Protein AF-A0AA44CN69-F1 (afdb_monomer)

Sequence (166 aa):
MLAPGGYFHVEHSGIDYSALPPVWQQVHNQRLLSQFQLPMPDANTLMLPDFMAHHWADLPKVAWALGILLHPSPLPWWVKTSQYTGLYHRLSDDFRQPQAEPSSPQTLLATGAVQILASLAPFGEVYTTRASYMFSSASRQLMNIPVKNALPWNVIEGAYDYVRET

Solvent-accessible surface area (backbone atoms only — not comparable to full-atom values): 9679 Å² total; per-residue (Å²): 135,85,51,50,48,80,45,33,19,60,83,74,50,69,54,73,48,84,80,44,56,72,70,55,39,52,54,48,16,53,48,51,39,62,74,66,63,55,66,73,83,55,98,83,49,50,81,69,58,64,76,54,62,79,43,53,70,45,48,63,58,33,11,36,50,42,12,54,51,29,49,47,87,76,74,56,71,76,48,66,76,38,87,64,42,72,58,42,78,75,57,67,77,88,55,39,42,93,74,70,85,83,78,47,73,57,54,32,33,17,53,11,39,37,54,50,38,62,70,33,46,88,40,31,65,51,52,32,59,59,55,53,44,39,43,49,74,71,33,50,64,56,38,75,58,80,76,91,60,82,77,56,66,71,60,56,51,50,34,50,54,49,60,71,77,106

Organism: Yersinia mollaretii (NCBI:txid33060)

Mean predicted aligned error: 4.92 Å

Radius of gyration: 16.3 Å; Cα contacts (8 Å, |Δi|>4): 177; chains: 1; bounding box: 37×39×45 Å

Secondary structure (DSSP, 8-state):
---GGGTS-HHHH-S-GGGS-HHHHHHHHHHHHHHTTPPPP-TTSPPPPHHHHHTGGGHHHHHHHHHHHTPPSSPPHHHHTSTTHHHHTTS-GGGPPP-PSSPPHHHHHHHHHHHHHHHHGGG-HHHHHHHHTTS-HHHHHHTTS--SSPPPHHHHHHHHHHHHH-

Nearest PDB structures (foldseek):
  8ipq-assembly2_D  TM=1.960E-01  e=9.095E+00  Mycolicibacterium smegmatis

pLDDT: mean 88.55, std 7.9, range [63.53, 96.75]

Structure (mmCIF, N/CA/C/O backbone):
data_AF-A0AA44CN69-F1
#
_entry.id   AF-A0AA44CN69-F1
#
loop_
_atom_site.group_PDB
_atom_site.id
_atom_site.type_symbol
_atom_site.label_atom_id
_atom_site.label_alt_id
_atom_site.label_comp_id
_atom_site.label_asym_id
_atom_site.label_entity_id
_atom_site.label_seq_id
_atom_site.pdbx_PDB_ins_code
_atom_site.Cartn_x
_atom_site.Cartn_y
_atom_site.Cartn_z
_atom_site.occupancy
_atom_site.B_iso_or_equiv
_atom_site.auth_seq_id
_atom_site.auth_comp_id
_atom_site.auth_asym_id
_atom_site.auth_atom_id
_atom_site.pdbx_PDB_model_num
ATOM 1 N N . MET A 1 1 ? 0.640 -3.709 -11.621 1.00 66.19 1 MET A N 1
ATOM 2 C CA . MET A 1 1 ? 1.439 -4.122 -10.437 1.00 66.19 1 MET A CA 1
ATOM 3 C C . MET A 1 1 ? 2.911 -4.450 -10.723 1.00 66.19 1 MET A C 1
ATOM 5 O O . MET A 1 1 ? 3.674 -4.592 -9.778 1.00 66.19 1 MET A O 1
ATOM 9 N N . LEU A 1 2 ? 3.359 -4.530 -11.986 1.00 77.25 2 LEU A N 1
ATOM 10 C CA . LEU A 1 2 ? 4.773 -4.776 -12.337 1.00 77.25 2 LEU A CA 1
ATOM 11 C C . LEU A 1 2 ? 5.621 -3.498 -12.495 1.00 77.25 2 LEU A C 1
ATOM 13 O O . LEU A 1 2 ? 6.779 -3.573 -12.888 1.00 77.25 2 LEU A O 1
ATOM 17 N N . ALA A 1 3 ? 5.053 -2.334 -12.177 1.00 90.00 3 ALA A N 1
ATOM 18 C CA . ALA A 1 3 ? 5.700 -1.031 -12.293 1.00 90.00 3 ALA A CA 1
ATOM 19 C C . ALA A 1 3 ? 5.887 -0.389 -10.902 1.00 90.00 3 ALA A C 1
ATOM 21 O O . ALA A 1 3 ? 5.167 0.559 -10.584 1.00 90.00 3 ALA A O 1
ATOM 22 N N . PRO A 1 4 ? 6.776 -0.931 -10.041 1.00 93.25 4 PRO A N 1
ATOM 23 C CA . PRO A 1 4 ? 6.961 -0.458 -8.665 1.00 93.25 4 PRO A CA 1
ATOM 24 C C . PRO A 1 4 ? 7.267 1.034 -8.559 1.00 93.25 4 PRO A C 1
ATOM 26 O O . PRO A 1 4 ? 6.825 1.668 -7.610 1.00 93.25 4 PRO A O 1
ATOM 29 N N . GLY A 1 5 ? 7.924 1.635 -9.551 1.00 93.19 5 GLY A N 1
ATOM 30 C CA . GLY A 1 5 ? 8.206 3.068 -9.550 1.00 93.19 5 GLY A CA 1
ATOM 31 C C . GLY A 1 5 ? 6.952 3.943 -9.517 1.00 93.19 5 GLY A C 1
ATOM 32 O O . GLY A 1 5 ? 6.996 5.030 -8.955 1.00 93.19 5 GLY A O 1
ATOM 33 N N . GLY A 1 6 ? 5.827 3.454 -10.050 1.00 92.50 6 GLY A N 1
ATOM 34 C CA . GLY A 1 6 ? 4.563 4.192 -10.077 1.00 92.50 6 GLY A CA 1
ATOM 35 C C . GLY A 1 6 ? 3.766 4.153 -8.775 1.00 92.50 6 GLY A C 1
ATOM 36 O O . GLY A 1 6 ? 2.744 4.823 -8.690 1.00 92.50 6 GLY A O 1
ATOM 37 N N . TYR A 1 7 ? 4.177 3.352 -7.789 1.00 94.38 7 TYR A N 1
ATOM 38 C CA . TYR A 1 7 ? 3.395 3.176 -6.562 1.00 94.38 7 TYR A CA 1
ATOM 39 C C . TYR A 1 7 ? 4.224 2.991 -5.283 1.00 94.38 7 TYR A C 1
ATOM 41 O O . TYR A 1 7 ? 3.670 3.017 -4.186 1.00 94.38 7 TYR A O 1
ATOM 49 N N . PHE A 1 8 ? 5.539 2.801 -5.384 1.00 96.06 8 PHE A N 1
A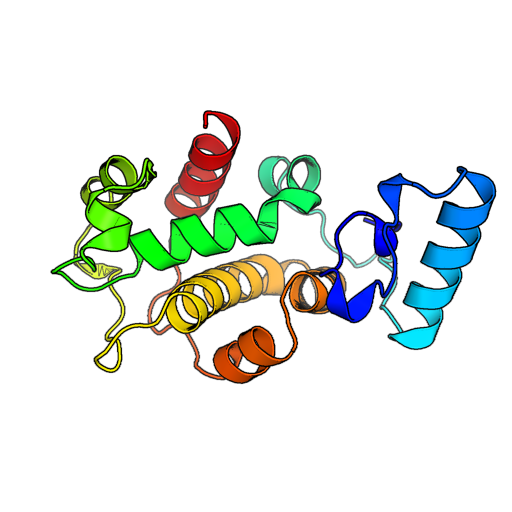TOM 50 C CA . PHE A 1 8 ? 6.428 2.790 -4.226 1.00 96.06 8 PHE A CA 1
ATOM 51 C C . PHE A 1 8 ? 6.484 4.165 -3.571 1.00 96.06 8 PHE A C 1
ATOM 53 O O . PHE A 1 8 ? 6.405 5.197 -4.238 1.00 96.06 8 PHE A O 1
ATOM 60 N N . HIS A 1 9 ? 6.690 4.174 -2.255 1.00 95.56 9 HIS A N 1
ATOM 61 C CA . HIS A 1 9 ? 6.973 5.407 -1.537 1.00 95.56 9 HIS A CA 1
ATOM 62 C C . HIS A 1 9 ? 8.200 6.100 -2.149 1.00 95.56 9 HIS A C 1
ATOM 64 O O . HIS A 1 9 ? 9.156 5.433 -2.557 1.00 95.56 9 HIS A O 1
ATOM 70 N N . VAL A 1 10 ? 8.203 7.436 -2.168 1.00 92.56 10 VAL A N 1
ATOM 71 C CA . VAL A 1 10 ? 9.279 8.235 -2.786 1.00 92.56 10 VAL A CA 1
ATOM 72 C C . VAL A 1 10 ? 10.664 7.901 -2.223 1.00 92.56 10 VAL A C 1
ATOM 74 O O . VAL A 1 10 ? 11.638 7.893 -2.964 1.00 92.56 10 VAL A O 1
ATOM 77 N N . GLU A 1 11 ? 10.740 7.531 -0.944 1.00 94.31 11 GLU A N 1
ATOM 78 C CA . GLU A 1 11 ? 11.969 7.062 -0.286 1.00 94.31 11 GLU A CA 1
ATOM 79 C C . GLU A 1 11 ? 12.572 5.819 -0.964 1.00 94.31 11 GLU A C 1
ATOM 81 O O . GLU A 1 11 ? 13.787 5.728 -1.110 1.00 94.31 11 GLU A O 1
ATOM 86 N N . HIS A 1 12 ? 11.733 4.881 -1.416 1.00 94.19 12 HIS A N 1
ATOM 87 C CA . HIS A 1 12 ? 12.178 3.634 -2.053 1.00 94.19 12 HIS A CA 1
ATOM 88 C C . HIS A 1 12 ? 12.338 3.787 -3.563 1.00 94.19 12 HIS A C 1
ATOM 90 O O . HIS A 1 12 ? 13.207 3.155 -4.161 1.00 94.19 12 HIS A O 1
ATOM 96 N N . SER A 1 13 ? 11.510 4.628 -4.191 1.00 90.69 13 SER A N 1
ATOM 97 C CA . SER A 1 13 ? 11.667 4.961 -5.609 1.00 90.69 13 SER A CA 1
ATOM 98 C C . SER A 1 13 ? 12.948 5.776 -5.836 1.00 90.69 13 SER A C 1
ATOM 100 O O . SER A 1 13 ? 13.696 5.520 -6.780 1.00 90.69 13 SER A O 1
ATOM 102 N N . GLY A 1 14 ? 13.248 6.722 -4.941 1.00 88.50 14 GLY A N 1
ATOM 103 C CA . GLY A 1 14 ? 14.447 7.562 -4.966 1.00 88.50 14 GLY A CA 1
ATOM 104 C C . GLY A 1 14 ? 14.457 8.633 -6.060 1.00 88.50 14 GLY A C 1
ATOM 105 O O . GLY A 1 14 ? 15.463 9.317 -6.220 1.00 88.50 14 GLY A O 1
ATOM 106 N N . ILE A 1 15 ? 13.370 8.764 -6.827 1.00 89.56 15 ILE A N 1
ATOM 107 C CA . ILE A 1 15 ? 13.208 9.725 -7.923 1.00 89.56 15 ILE A CA 1
ATOM 108 C C . ILE A 1 15 ? 11.734 10.112 -8.086 1.00 89.56 15 ILE A C 1
ATOM 110 O O . ILE A 1 15 ? 10.839 9.371 -7.668 1.00 89.56 15 ILE A O 1
ATOM 114 N N . ASP A 1 16 ? 11.485 11.219 -8.785 1.00 89.31 16 ASP A N 1
ATOM 115 C CA . ASP A 1 16 ? 10.168 11.505 -9.351 1.00 89.31 16 ASP A CA 1
ATOM 116 C C . ASP A 1 16 ? 9.941 10.629 -10.591 1.00 89.31 16 ASP A C 1
ATOM 118 O O . ASP A 1 16 ? 10.343 10.954 -11.709 1.00 89.31 16 ASP A O 1
ATOM 122 N N . TYR A 1 17 ? 9.324 9.469 -10.372 1.00 92.19 17 TYR A N 1
ATOM 123 C CA . TYR A 1 17 ? 9.047 8.491 -11.421 1.00 92.19 17 TYR A CA 1
ATOM 124 C C . TYR A 1 17 ? 8.164 9.061 -12.540 1.00 92.19 17 TYR A C 1
ATOM 126 O O . TYR A 1 17 ? 8.329 8.690 -13.703 1.00 92.19 17 TYR A O 1
ATOM 134 N N . SER A 1 18 ? 7.246 9.972 -12.203 1.00 90.00 18 SER A N 1
ATOM 135 C CA . SER A 1 18 ? 6.286 10.534 -13.155 1.00 90.00 18 SER A CA 1
ATOM 136 C C . SER A 1 18 ? 6.946 11.469 -14.173 1.00 90.00 18 SER A C 1
ATOM 138 O O . SER A 1 18 ? 6.506 11.539 -15.319 1.00 90.00 18 SER A O 1
ATOM 140 N N . ALA A 1 19 ? 8.054 12.105 -13.785 1.00 93.56 19 ALA A N 1
ATOM 141 C CA . ALA A 1 19 ? 8.856 12.966 -14.646 1.00 93.56 19 ALA A CA 1
ATOM 142 C C . ALA A 1 19 ? 9.746 12.190 -15.638 1.00 93.56 19 ALA A C 1
ATOM 144 O O . ALA A 1 19 ? 10.294 12.778 -16.573 1.00 93.56 19 ALA A O 1
ATOM 145 N N . LEU A 1 20 ? 9.921 10.876 -15.453 1.00 93.06 20 LEU A N 1
ATOM 146 C CA . LEU A 1 20 ? 10.743 10.070 -16.349 1.00 93.06 20 LEU A CA 1
ATOM 147 C C . LEU A 1 20 ? 10.039 9.793 -17.687 1.00 93.06 20 LEU A C 1
ATOM 149 O O . LEU A 1 20 ? 8.866 9.417 -17.695 1.00 93.06 20 LEU A O 1
ATOM 153 N N . PRO A 1 21 ? 10.768 9.823 -18.819 1.00 96.00 21 PRO A N 1
ATOM 154 C CA . PRO A 1 21 ? 10.265 9.280 -20.076 1.00 96.00 21 PRO A CA 1
ATOM 155 C C . PRO A 1 21 ? 9.955 7.771 -19.971 1.00 96.00 21 PRO A C 1
ATOM 157 O O . PRO A 1 21 ? 10.620 7.068 -19.203 1.00 96.00 21 PRO A O 1
ATOM 160 N N . PRO A 1 22 ? 9.036 7.221 -20.791 1.00 95.00 22 PRO A N 1
ATOM 161 C CA . PRO A 1 22 ? 8.573 5.831 -20.664 1.00 95.00 22 PRO A CA 1
ATOM 162 C C . PRO A 1 22 ? 9.680 4.765 -20.669 1.00 95.00 22 PRO A C 1
ATOM 164 O O . PRO A 1 22 ? 9.629 3.809 -19.897 1.00 95.00 22 PRO A O 1
ATOM 167 N N . VAL A 1 23 ? 10.716 4.935 -21.496 1.00 95.56 23 VAL A N 1
ATOM 168 C CA . VAL A 1 23 ? 11.858 4.001 -21.543 1.00 95.56 23 VAL A CA 1
ATOM 169 C C . VAL A 1 23 ? 12.608 3.988 -20.207 1.00 95.56 23 VAL A C 1
ATOM 171 O O . VAL A 1 23 ? 12.934 2.927 -19.679 1.00 95.56 23 VAL A O 1
ATOM 174 N N . TRP A 1 24 ? 12.823 5.159 -19.607 1.00 96.19 24 TRP A N 1
ATOM 175 C CA . TRP A 1 24 ? 13.487 5.277 -18.308 1.00 96.19 24 TRP A CA 1
ATOM 176 C C . TRP A 1 24 ? 12.618 4.760 -17.165 1.00 96.19 24 TRP A C 1
ATOM 178 O O . TRP A 1 24 ? 13.147 4.160 -16.233 1.00 96.19 24 TRP A O 1
ATOM 188 N N . GLN A 1 25 ? 11.295 4.907 -17.254 1.00 96.06 25 GLN A N 1
ATOM 189 C CA . GLN A 1 25 ? 10.367 4.288 -16.306 1.00 96.06 25 GLN A CA 1
ATOM 190 C C . GLN A 1 25 ? 10.495 2.759 -16.305 1.00 96.06 25 GLN A C 1
ATOM 192 O O . GLN A 1 25 ? 10.540 2.144 -15.241 1.00 96.06 25 GLN A O 1
ATOM 197 N N . GLN A 1 26 ? 10.605 2.129 -17.480 1.00 95.25 26 GLN A N 1
ATOM 198 C CA . GLN A 1 26 ? 10.804 0.679 -17.589 1.00 95.25 26 GLN A CA 1
ATOM 199 C C . GLN A 1 26 ? 12.133 0.234 -16.970 1.00 95.25 26 GLN A C 1
ATOM 201 O O . GLN A 1 26 ? 12.142 -0.692 -16.157 1.00 95.25 26 GLN A O 1
ATOM 206 N N . VAL A 1 27 ? 13.231 0.925 -17.293 1.00 95.75 27 VAL A N 1
ATOM 207 C CA . VAL A 1 27 ? 14.557 0.653 -16.709 1.00 95.75 27 VAL A CA 1
ATOM 208 C C . VAL A 1 27 ? 14.522 0.812 -15.188 1.00 95.75 27 VAL A C 1
ATOM 210 O O . VAL A 1 27 ? 15.027 -0.037 -14.454 1.00 95.75 27 VAL A O 1
ATOM 213 N N . HIS A 1 28 ? 13.870 1.864 -14.693 1.00 96.06 28 HIS A N 1
ATOM 214 C CA . HIS A 1 28 ? 13.710 2.104 -13.262 1.00 96.06 28 HIS A CA 1
ATOM 215 C C . HIS A 1 28 ? 12.901 1.007 -12.569 1.00 96.06 28 HIS A C 1
ATOM 217 O O . HIS A 1 28 ? 13.298 0.509 -11.519 1.00 96.06 28 HIS A O 1
ATOM 223 N N . ASN A 1 29 ? 11.796 0.571 -13.175 1.00 95.62 29 ASN A N 1
ATOM 224 C CA . ASN A 1 29 ? 10.995 -0.531 -12.652 1.00 95.62 29 ASN A CA 1
ATOM 225 C C . ASN A 1 29 ? 11.800 -1.831 -12.566 1.00 95.62 29 ASN A C 1
ATOM 227 O O . ASN A 1 29 ? 11.740 -2.506 -11.542 1.00 95.62 29 ASN A O 1
ATOM 231 N N . GLN A 1 30 ? 12.588 -2.159 -13.594 1.00 95.06 30 GLN A N 1
ATOM 232 C CA . GLN A 1 30 ? 13.482 -3.321 -13.573 1.00 95.06 30 GLN A CA 1
ATOM 233 C C . GLN A 1 30 ? 14.530 -3.208 -12.463 1.00 95.06 30 GLN A C 1
ATOM 235 O O . GLN A 1 30 ? 14.749 -4.169 -11.726 1.00 95.06 30 GLN A O 1
ATOM 240 N N . ARG A 1 31 ? 15.125 -2.022 -12.286 1.00 95.56 31 ARG A N 1
ATOM 241 C CA . ARG A 1 31 ? 16.060 -1.757 -11.187 1.00 95.56 31 ARG A CA 1
ATOM 242 C C . ARG A 1 31 ? 15.411 -2.022 -9.831 1.00 95.56 31 ARG A C 1
ATOM 244 O O . ARG A 1 31 ? 16.003 -2.725 -9.022 1.00 95.56 31 ARG A O 1
ATOM 251 N N . LEU A 1 32 ? 14.211 -1.492 -9.586 1.00 96.06 32 LEU A N 1
ATOM 252 C CA . LEU A 1 32 ? 13.486 -1.675 -8.324 1.00 96.06 32 LEU A CA 1
ATOM 253 C C . LEU A 1 32 ? 13.109 -3.143 -8.076 1.00 96.06 32 LEU A C 1
ATOM 255 O O . LEU A 1 32 ? 13.269 -3.623 -6.957 1.00 96.06 32 LEU A O 1
ATOM 259 N N . LEU A 1 33 ? 12.650 -3.863 -9.108 1.00 95.31 33 LEU A N 1
ATOM 260 C CA . LEU A 1 33 ? 12.358 -5.300 -9.018 1.00 95.31 33 LEU A CA 1
ATOM 261 C C . LEU A 1 33 ? 13.591 -6.087 -8.551 1.00 95.31 33 LEU A C 1
ATOM 263 O O . LEU A 1 33 ? 13.480 -6.884 -7.622 1.00 95.31 33 LEU A O 1
ATOM 267 N N . SER A 1 34 ? 14.759 -5.819 -9.140 1.00 94.88 34 SER A N 1
ATOM 268 C CA . SER A 1 34 ? 16.019 -6.479 -8.776 1.00 94.88 34 SER A CA 1
ATOM 269 C C . SER A 1 34 ? 16.544 -6.038 -7.408 1.00 94.88 34 SER A C 1
ATOM 271 O O . SER A 1 34 ? 16.925 -6.874 -6.594 1.00 94.88 34 SER A O 1
ATOM 273 N N . GLN A 1 35 ? 16.545 -4.730 -7.132 1.00 95.31 35 GLN A N 1
ATOM 274 C CA . GLN A 1 35 ? 17.071 -4.142 -5.896 1.00 95.31 35 GLN A CA 1
ATOM 275 C C . GLN A 1 35 ? 16.335 -4.656 -4.657 1.00 95.31 35 GLN A C 1
ATOM 277 O O . GLN A 1 35 ? 16.967 -4.966 -3.651 1.00 95.31 35 GLN A O 1
ATOM 282 N N . PHE A 1 36 ? 15.006 -4.741 -4.733 1.00 94.38 36 PHE A N 1
ATOM 283 C CA . PHE A 1 36 ? 14.162 -5.193 -3.629 1.00 94.38 36 PHE A CA 1
ATOM 284 C C . PHE A 1 36 ? 13.777 -6.673 -3.733 1.00 94.38 36 PHE A C 1
ATOM 286 O O . PHE A 1 36 ? 12.959 -7.129 -2.941 1.00 94.38 36 PHE A O 1
ATOM 293 N N . GLN A 1 37 ? 14.349 -7.408 -4.698 1.00 94.62 37 GLN A N 1
ATOM 294 C CA . GLN A 1 37 ? 14.091 -8.834 -4.944 1.00 94.62 37 GLN A CA 1
ATOM 295 C C . GLN A 1 37 ? 12.590 -9.158 -4.944 1.00 94.62 37 GLN A C 1
ATOM 297 O O . GLN A 1 37 ? 12.129 -10.097 -4.297 1.00 94.62 37 GLN A O 1
ATOM 302 N N . LEU A 1 38 ? 11.804 -8.324 -5.631 1.00 93.62 38 LEU A N 1
ATOM 303 C CA . LEU A 1 38 ? 10.351 -8.380 -5.525 1.00 93.62 38 LEU A CA 1
ATOM 304 C C . LEU A 1 38 ? 9.828 -9.668 -6.167 1.00 93.62 38 LEU A C 1
ATOM 306 O O . LEU A 1 38 ? 10.074 -9.887 -7.359 1.00 93.62 38 LEU A O 1
ATOM 310 N N . PRO A 1 39 ? 9.043 -10.478 -5.438 1.00 92.12 39 PRO A N 1
ATOM 311 C CA . PRO A 1 39 ? 8.482 -11.698 -5.991 1.00 92.12 39 PRO A CA 1
ATOM 312 C C . PRO A 1 39 ? 7.557 -11.363 -7.164 1.00 92.12 39 PRO A C 1
ATOM 314 O O . PRO A 1 39 ? 6.842 -10.349 -7.162 1.00 92.12 39 PRO A O 1
ATOM 317 N N . MET A 1 40 ? 7.603 -12.194 -8.200 1.00 90.88 40 MET A N 1
ATOM 318 C CA . MET A 1 40 ? 6.752 -12.060 -9.377 1.00 90.88 40 MET A CA 1
ATOM 319 C C . MET A 1 40 ? 5.515 -12.939 -9.198 1.00 90.88 40 MET A C 1
ATOM 321 O O . MET A 1 40 ? 5.651 -14.051 -8.691 1.00 90.88 40 MET A O 1
ATOM 325 N N . PRO A 1 41 ? 4.323 -12.458 -9.589 1.00 89.62 41 PRO A N 1
ATOM 326 C CA . PRO A 1 41 ? 3.144 -13.306 -9.604 1.00 89.62 41 PRO A CA 1
ATOM 327 C C . PRO A 1 41 ? 3.356 -14.464 -10.585 1.00 89.62 41 PRO A C 1
ATOM 329 O O . PRO A 1 41 ? 3.908 -14.278 -11.672 1.00 89.62 41 PRO A O 1
ATOM 332 N N . ASP A 1 42 ? 2.905 -15.643 -10.187 1.00 90.00 42 ASP A N 1
ATOM 333 C CA . ASP A 1 42 ? 2.968 -16.883 -10.953 1.00 90.00 42 ASP A CA 1
ATOM 334 C C . ASP A 1 42 ? 1.569 -17.510 -11.095 1.00 90.00 42 ASP A C 1
ATOM 336 O O . ASP A 1 42 ? 0.559 -16.914 -10.718 1.00 90.00 42 ASP A O 1
ATOM 340 N N . ALA A 1 43 ? 1.503 -18.728 -11.636 1.00 89.38 43 ALA A N 1
ATOM 341 C CA . ALA A 1 43 ? 0.243 -19.448 -11.826 1.00 89.38 43 ALA A CA 1
ATOM 342 C C . ALA A 1 43 ? -0.500 -19.779 -10.515 1.00 89.38 43 ALA A C 1
ATOM 344 O O . ALA A 1 43 ? -1.687 -20.091 -10.564 1.00 89.38 43 ALA A O 1
ATOM 345 N N . ASN A 1 44 ? 0.173 -19.715 -9.362 1.00 88.31 44 ASN A N 1
ATOM 346 C CA . ASN A 1 44 ? -0.409 -19.997 -8.049 1.00 88.31 44 ASN A CA 1
ATOM 347 C C . ASN A 1 44 ? -0.823 -18.721 -7.304 1.00 88.31 44 ASN A C 1
ATOM 349 O O . ASN A 1 44 ? -1.440 -18.800 -6.242 1.00 88.31 44 ASN A O 1
ATOM 353 N N . THR A 1 45 ? -0.482 -17.545 -7.832 1.00 90.62 45 THR A N 1
ATOM 354 C CA . THR A 1 45 ? -0.846 -16.269 -7.219 1.00 90.62 45 THR A CA 1
ATOM 355 C C . THR A 1 45 ? -2.335 -16.006 -7.434 1.00 90.62 45 THR A C 1
ATOM 357 O O . THR A 1 45 ? -2.794 -15.882 -8.571 1.00 90.62 45 THR A O 1
ATOM 360 N N . LEU A 1 46 ? -3.100 -15.930 -6.342 1.00 94.38 46 LEU A N 1
ATOM 361 C CA . LEU A 1 46 ? -4.544 -15.713 -6.409 1.00 94.38 46 LEU A CA 1
ATOM 362 C C . LEU A 1 46 ? -4.855 -14.307 -6.922 1.00 94.38 46 LEU A C 1
ATOM 364 O O . LEU A 1 46 ? -4.159 -13.347 -6.609 1.00 94.38 46 LEU A O 1
ATOM 368 N N . MET A 1 47 ? -5.936 -14.171 -7.684 1.00 93.88 47 MET A N 1
ATOM 369 C CA . MET A 1 47 ? -6.376 -12.861 -8.157 1.00 93.88 47 MET A CA 1
ATOM 370 C C . MET A 1 47 ? -6.911 -12.022 -6.994 1.00 93.88 47 MET A C 1
ATOM 372 O O . MET A 1 47 ? -7.704 -12.505 -6.185 1.00 93.88 47 MET A O 1
ATOM 376 N N . LEU A 1 48 ? -6.499 -10.755 -6.939 1.00 93.12 48 LEU A N 1
ATOM 377 C CA . LEU A 1 48 ? -7.082 -9.781 -6.020 1.00 93.12 48 LEU A CA 1
ATOM 378 C C . LEU A 1 48 ? -8.520 -9.432 -6.433 1.00 93.12 48 LEU A C 1
ATOM 380 O O . LEU A 1 48 ? -8.826 -9.453 -7.627 1.00 93.12 48 LEU A O 1
ATOM 384 N N . PRO A 1 49 ? -9.377 -9.024 -5.482 1.00 93.38 49 PRO A N 1
ATOM 385 C CA . PRO A 1 49 ? -10.653 -8.401 -5.800 1.00 93.38 49 PRO A CA 1
ATOM 386 C C . PRO A 1 49 ? -10.456 -7.151 -6.662 1.00 93.38 49 PRO A C 1
ATOM 388 O O . PRO A 1 49 ? -9.492 -6.399 -6.472 1.00 93.38 49 PRO A O 1
ATOM 391 N N . ASP A 1 50 ? -11.399 -6.897 -7.569 1.00 93.06 50 ASP A N 1
ATOM 392 C CA . ASP A 1 50 ? -11.280 -5.830 -8.566 1.00 93.06 50 ASP A CA 1
ATOM 393 C C . ASP A 1 50 ? -11.016 -4.461 -7.940 1.00 93.06 50 ASP A C 1
ATOM 395 O O . ASP A 1 50 ? -10.128 -3.744 -8.401 1.00 93.06 50 ASP A O 1
ATOM 399 N N . PHE A 1 51 ? -11.717 -4.098 -6.866 1.00 89.62 51 PHE A N 1
ATOM 400 C CA . PHE A 1 51 ? -11.526 -2.795 -6.229 1.00 89.62 51 PHE A CA 1
ATOM 401 C C . PHE A 1 51 ? -10.106 -2.611 -5.667 1.00 89.62 51 PHE A C 1
ATOM 403 O O . PHE A 1 51 ? -9.583 -1.501 -5.685 1.00 89.62 51 PHE A O 1
ATOM 410 N N . MET A 1 52 ? -9.431 -3.684 -5.237 1.00 93.25 52 MET A N 1
ATOM 411 C CA . MET A 1 52 ? -8.034 -3.607 -4.800 1.00 93.25 52 MET A CA 1
ATOM 412 C C . MET A 1 52 ? -7.075 -3.532 -5.986 1.00 93.25 52 MET A C 1
ATOM 414 O O . MET A 1 52 ? -6.112 -2.765 -5.957 1.00 93.25 52 MET A O 1
ATOM 418 N N . ALA A 1 53 ? -7.325 -4.333 -7.024 1.00 92.62 53 ALA A N 1
ATOM 419 C CA . ALA A 1 53 ? -6.462 -4.412 -8.197 1.00 92.62 53 ALA A CA 1
ATOM 420 C C . ALA A 1 53 ? -6.466 -3.103 -9.005 1.00 92.62 53 ALA A C 1
ATOM 422 O O . ALA A 1 53 ? -5.400 -2.604 -9.378 1.00 92.62 53 ALA A O 1
ATOM 423 N N . HIS A 1 54 ? -7.648 -2.526 -9.238 1.00 91.88 54 HIS A N 1
ATOM 424 C CA . HIS A 1 54 ? -7.814 -1.289 -10.007 1.00 91.88 54 HIS A CA 1
ATOM 425 C C . HIS A 1 54 ? -7.298 -0.057 -9.254 1.00 91.88 54 HIS A C 1
ATOM 427 O O . HIS A 1 54 ? -6.778 0.865 -9.879 1.00 91.88 54 HIS A O 1
ATOM 433 N N . HIS A 1 55 ? -7.366 -0.069 -7.920 1.00 91.44 55 HIS A N 1
ATOM 434 C CA . HIS A 1 55 ? -6.943 1.041 -7.060 1.00 91.44 55 HIS A CA 1
ATOM 435 C C . HIS A 1 55 ? -5.660 0.730 -6.281 1.00 91.44 55 HIS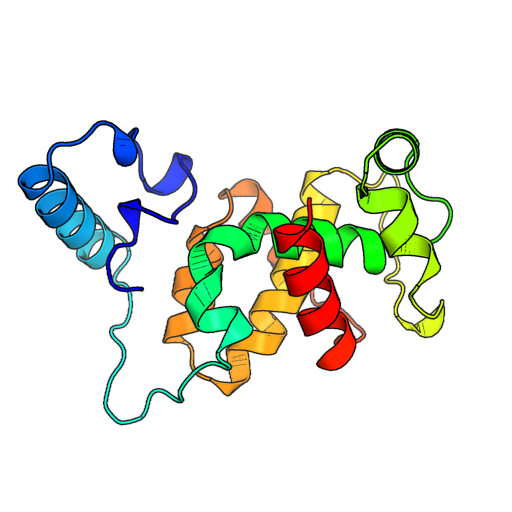 A C 1
ATOM 437 O O . HIS A 1 55 ? -5.434 1.236 -5.183 1.00 91.44 55 HIS A O 1
ATOM 443 N N . TRP A 1 56 ? -4.781 -0.098 -6.855 1.00 94.25 56 TRP A N 1
ATOM 444 C CA . TRP A 1 56 ? -3.548 -0.528 -6.192 1.00 94.25 56 TRP A CA 1
ATOM 445 C C . TRP A 1 56 ? -2.655 0.644 -5.758 1.00 94.25 56 TRP A C 1
ATOM 447 O O . TRP A 1 56 ? -2.050 0.609 -4.692 1.00 94.25 56 TRP A O 1
ATOM 457 N N . ALA A 1 57 ? -2.567 1.700 -6.569 1.00 92.94 57 ALA A N 1
ATOM 458 C CA . ALA A 1 57 ? -1.748 2.870 -6.249 1.00 92.94 57 ALA A CA 1
ATOM 459 C C . ALA A 1 57 ? -2.309 3.706 -5.080 1.00 92.94 57 ALA A C 1
ATOM 461 O O . ALA A 1 57 ? -1.556 4.446 -4.450 1.00 92.94 57 ALA A O 1
ATOM 462 N N . ASP A 1 58 ? -3.597 3.564 -4.753 1.00 94.50 58 ASP A N 1
ATOM 463 C CA . ASP A 1 58 ? -4.259 4.327 -3.692 1.00 94.50 58 ASP A CA 1
ATOM 464 C C . ASP A 1 58 ? -4.128 3.678 -2.305 1.00 94.50 58 ASP A C 1
ATOM 466 O O . ASP A 1 58 ? -4.593 4.254 -1.319 1.00 94.50 58 ASP A O 1
ATOM 470 N N . LEU A 1 59 ? 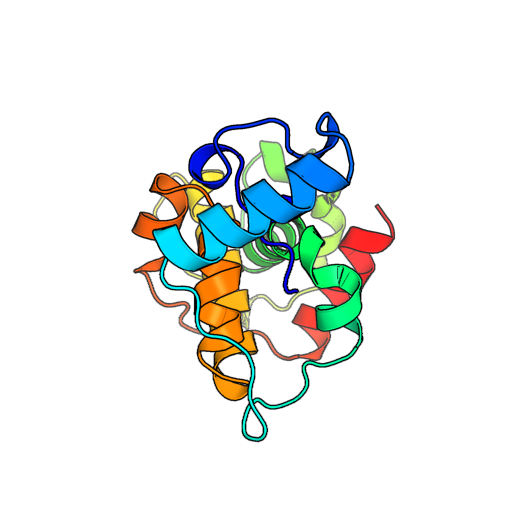-3.451 2.527 -2.182 1.00 95.69 59 LEU A N 1
ATOM 471 C CA . LEU A 1 59 ? -3.297 1.817 -0.905 1.00 95.69 59 LEU A CA 1
ATOM 472 C C . LEU A 1 59 ? -2.829 2.703 0.266 1.00 95.69 59 LEU A C 1
ATOM 474 O O . LEU A 1 59 ? -3.379 2.534 1.350 1.00 95.69 59 LEU A O 1
ATOM 478 N N . PRO A 1 60 ? -1.898 3.670 0.120 1.00 96.00 60 PRO A N 1
ATOM 479 C CA . PRO A 1 60 ? -1.552 4.574 1.218 1.00 96.00 60 PRO A CA 1
ATOM 480 C C . PRO A 1 60 ? -2.712 5.459 1.686 1.00 96.00 60 PRO A C 1
ATOM 482 O O . PRO A 1 60 ? -2.862 5.689 2.885 1.00 96.00 60 PRO A O 1
ATOM 485 N N . LYS A 1 61 ? -3.559 5.936 0.766 1.00 95.06 61 LYS A N 1
ATOM 486 C CA . LYS A 1 61 ? -4.754 6.725 1.109 1.00 95.06 61 LYS A CA 1
ATOM 487 C C . LYS A 1 61 ? -5.809 5.846 1.777 1.00 95.06 61 LYS A C 1
ATOM 489 O O . LYS A 1 61 ? -6.408 6.248 2.770 1.00 95.06 61 LYS A O 1
ATOM 494 N N . VAL A 1 62 ? -5.990 4.624 1.278 1.00 95.44 62 VAL A N 1
ATOM 495 C CA . VAL A 1 62 ? -6.886 3.641 1.899 1.00 95.44 62 VAL A CA 1
ATOM 496 C C . VAL A 1 62 ? -6.382 3.274 3.295 1.00 95.44 62 VAL A C 1
ATOM 498 O O . VAL A 1 62 ? -7.159 3.275 4.242 1.00 95.44 62 VAL A O 1
ATOM 501 N N . ALA A 1 63 ? -5.077 3.055 3.470 1.00 95.62 63 ALA A N 1
ATOM 502 C CA . ALA A 1 63 ? -4.464 2.790 4.771 1.00 95.62 63 ALA A CA 1
ATOM 503 C C . ALA A 1 63 ? -4.731 3.937 5.745 1.00 95.62 63 ALA A C 1
ATOM 505 O O . ALA A 1 63 ? -5.058 3.709 6.903 1.00 95.62 63 ALA A O 1
ATOM 506 N N . TRP A 1 64 ? -4.638 5.177 5.276 1.00 94.56 64 TRP A N 1
ATOM 507 C CA . TRP A 1 64 ? -4.976 6.339 6.082 1.00 94.56 64 TRP A CA 1
ATOM 508 C C . TRP A 1 64 ? -6.444 6.335 6.531 1.00 94.56 64 TRP A C 1
ATOM 510 O O . TRP A 1 64 ? -6.725 6.474 7.722 1.00 94.56 64 TRP A O 1
ATOM 520 N N . ALA A 1 65 ? -7.375 6.109 5.599 1.00 92.81 65 ALA A N 1
ATOM 521 C CA . ALA A 1 65 ? -8.805 6.020 5.887 1.00 92.81 65 ALA A CA 1
ATOM 522 C C . ALA A 1 65 ? -9.123 4.899 6.895 1.00 92.81 65 ALA A C 1
ATOM 524 O O . ALA A 1 65 ? -9.835 5.122 7.875 1.00 92.81 65 ALA A O 1
ATOM 525 N N . LEU A 1 66 ? -8.537 3.714 6.706 1.00 92.75 66 LEU A N 1
ATOM 526 C CA . LEU A 1 66 ? -8.677 2.584 7.626 1.00 92.75 66 LEU A CA 1
ATOM 527 C C . LEU A 1 66 ? -8.055 2.876 8.995 1.00 92.75 66 LEU A C 1
ATOM 529 O O . LEU A 1 66 ? -8.633 2.518 10.016 1.00 92.75 66 LEU A O 1
ATOM 533 N N . GLY A 1 67 ? -6.911 3.560 9.039 1.00 91.75 67 GLY A N 1
ATOM 534 C CA . GLY A 1 67 ? -6.291 4.003 10.284 1.00 91.75 67 GLY A CA 1
ATOM 535 C C . GLY A 1 67 ? -7.227 4.898 11.094 1.00 91.75 67 GLY A C 1
ATOM 536 O O . GLY A 1 67 ? -7.411 4.673 12.288 1.00 91.75 67 GLY A O 1
ATOM 537 N N . ILE A 1 68 ? -7.872 5.866 10.435 1.00 90.06 68 ILE A N 1
ATOM 538 C CA . ILE A 1 68 ? -8.868 6.747 11.059 1.00 90.06 68 ILE A CA 1
ATOM 539 C C . ILE A 1 68 ? -10.058 5.946 11.583 1.00 90.06 68 ILE A C 1
ATOM 541 O O . ILE A 1 68 ? -10.453 6.139 12.728 1.00 90.06 68 ILE A O 1
ATOM 545 N N . LEU A 1 69 ? -10.605 5.033 10.777 1.00 89.25 69 LEU A N 1
ATOM 546 C CA . LEU A 1 69 ? -11.707 4.157 11.183 1.00 89.25 69 LEU A CA 1
ATOM 547 C C . LEU A 1 69 ? -11.381 3.344 12.441 1.00 89.25 69 LEU A C 1
ATOM 549 O O . LEU A 1 69 ? -12.221 3.194 13.324 1.00 89.25 69 LEU A O 1
ATOM 553 N N . LEU A 1 70 ? -10.151 2.845 12.531 1.00 88.56 70 LEU A N 1
ATOM 554 C CA . LEU A 1 70 ? -9.674 2.038 13.648 1.00 88.56 70 LEU A CA 1
ATOM 555 C C . LEU A 1 70 ? -9.295 2.868 14.886 1.00 88.56 70 LEU A C 1
ATOM 557 O O . LEU A 1 70 ? -8.983 2.284 15.922 1.00 88.56 70 LEU A O 1
ATOM 561 N N . HIS A 1 71 ? -9.297 4.201 14.819 1.00 87.31 71 HIS A N 1
ATOM 562 C CA . HIS A 1 71 ? -8.837 5.053 15.919 1.00 87.31 71 HIS A CA 1
ATOM 563 C C . HIS A 1 71 ? -9.839 5.090 17.096 1.00 87.31 71 HIS A C 1
ATOM 565 O O . HIS A 1 71 ? -11.052 5.209 16.884 1.00 87.31 71 HIS A O 1
ATOM 571 N N . PRO A 1 72 ? -9.386 4.996 18.359 1.00 84.00 72 PRO A N 1
ATOM 572 C CA . PRO A 1 72 ? -10.272 5.090 19.511 1.00 84.00 72 PRO A CA 1
ATOM 573 C C . PRO A 1 72 ? -10.801 6.517 19.700 1.00 84.00 72 PRO A C 1
ATOM 575 O O . PRO A 1 72 ? -10.112 7.499 19.455 1.00 84.00 72 PRO A O 1
ATOM 578 N N . SER A 1 73 ? -12.033 6.656 20.188 1.00 78.00 73 SER A N 1
ATOM 579 C CA . SER A 1 73 ? -12.563 7.984 20.512 1.00 78.00 73 SER A CA 1
ATOM 580 C C . SER A 1 73 ? -11.827 8.561 21.734 1.00 78.00 73 SER A C 1
ATOM 582 O O . SER A 1 73 ? -11.613 7.822 22.699 1.00 78.00 73 SER A O 1
ATOM 584 N N . PRO A 1 74 ? -11.482 9.862 21.750 1.00 82.31 74 PRO A N 1
ATOM 585 C CA . PRO A 1 74 ? -11.773 10.865 20.726 1.00 82.31 74 PRO A CA 1
ATOM 586 C C . PRO A 1 74 ? -10.736 10.913 19.593 1.00 82.31 74 PRO A C 1
ATOM 588 O O . PRO A 1 74 ? -9.534 10.859 19.834 1.00 82.31 74 PRO A O 1
ATOM 591 N N . LEU A 1 75 ? -11.203 11.189 18.367 1.00 83.12 75 LEU A N 1
ATOM 592 C CA . LEU A 1 75 ? -10.309 11.486 17.244 1.00 83.12 75 LEU A CA 1
ATOM 593 C C . LEU A 1 75 ? -9.363 12.670 17.547 1.00 83.12 75 LEU A C 1
ATOM 595 O O . LEU A 1 75 ? -9.801 13.661 18.160 1.00 83.12 75 LEU A O 1
ATOM 599 N N . PRO A 1 76 ? -8.116 12.645 17.035 1.00 85.44 76 PRO A N 1
ATOM 600 C CA . PRO A 1 76 ? -7.217 13.788 17.087 1.00 85.44 76 PRO A CA 1
ATOM 601 C C . PRO A 1 76 ? -7.825 15.001 16.372 1.00 85.44 76 PRO A C 1
ATOM 603 O O . PRO A 1 76 ? -8.543 14.862 15.378 1.00 85.44 76 PRO A O 1
ATOM 606 N N . TRP A 1 77 ? -7.525 16.210 16.855 1.00 85.19 77 TRP A N 1
ATOM 607 C CA . TRP A 1 77 ? -8.125 17.450 16.339 1.00 85.19 77 TRP A CA 1
ATOM 608 C C . TRP A 1 77 ? -7.912 17.641 14.830 1.00 85.19 77 TRP A C 1
ATOM 610 O O . TRP A 1 77 ? -8.823 18.075 14.135 1.00 85.19 77 TRP A O 1
ATOM 620 N N . TRP A 1 78 ? -6.746 17.250 14.317 1.00 83.00 78 TRP A N 1
ATOM 621 C CA . TRP A 1 78 ? -6.387 17.375 12.906 1.00 83.00 78 TRP A CA 1
ATOM 622 C C . TRP A 1 78 ? -7.120 16.364 12.009 1.00 83.00 78 TRP A C 1
ATOM 624 O O . TRP A 1 78 ? -7.298 16.624 10.822 1.00 83.00 78 TRP A O 1
ATOM 634 N N . VAL A 1 79 ? -7.603 15.240 12.561 1.00 83.19 79 VAL A N 1
ATOM 635 C CA . VAL A 1 79 ? -8.515 14.336 11.839 1.00 83.19 79 VAL A CA 1
ATOM 636 C C . VAL A 1 79 ? -9.909 14.943 11.783 1.00 83.19 79 VAL A C 1
ATOM 638 O O . VAL A 1 79 ? -10.512 14.945 10.716 1.00 83.19 79 VAL A O 1
ATOM 641 N N . LYS A 1 80 ? -10.395 15.493 12.905 1.00 81.31 80 LYS A N 1
ATOM 642 C CA . LYS A 1 80 ? -11.744 16.081 13.032 1.00 81.31 80 LYS A CA 1
ATOM 643 C C . LYS A 1 80 ? -12.006 17.238 12.066 1.00 81.31 80 LYS A C 1
ATOM 645 O O . LYS A 1 80 ? -13.153 17.524 11.745 1.00 81.31 80 LYS A O 1
ATOM 650 N N . THR A 1 81 ? -10.956 17.924 11.628 1.00 77.38 81 THR A N 1
ATOM 651 C CA . THR A 1 81 ? -11.040 19.011 10.642 1.00 77.38 81 THR A CA 1
ATOM 652 C C . THR A 1 81 ? -10.793 18.542 9.207 1.00 77.38 81 THR A C 1
ATOM 654 O O . THR A 1 81 ? -10.776 19.363 8.296 1.00 77.38 81 THR A O 1
ATOM 657 N N . SER A 1 82 ? -10.559 17.246 8.990 1.00 82.12 82 SER A N 1
ATOM 658 C CA . SER A 1 82 ? -10.302 16.671 7.668 1.00 82.12 82 SER A CA 1
ATOM 659 C C . SER A 1 82 ? -11.581 16.130 7.027 1.00 82.12 82 SER A C 1
ATOM 661 O O . SER A 1 82 ? -12.568 15.848 7.717 1.00 82.12 82 SER A O 1
ATOM 663 N N . GLN A 1 83 ? -11.528 15.898 5.711 1.00 80.00 83 GLN A N 1
ATOM 664 C CA . GLN A 1 83 ? -12.617 15.261 4.966 1.00 80.00 83 GLN A CA 1
ATOM 665 C C . GLN A 1 83 ? -13.017 13.903 5.566 1.00 80.00 83 GLN A C 1
ATOM 667 O O . GLN A 1 83 ? -14.194 13.574 5.599 1.00 80.00 83 GLN A O 1
ATOM 672 N N . TYR A 1 84 ? -12.076 13.156 6.149 1.00 78.94 84 TYR A N 1
ATOM 673 C CA . TYR A 1 84 ? -12.286 11.802 6.676 1.00 78.94 84 TYR A CA 1
ATOM 674 C C . TYR A 1 84 ? -13.122 11.723 7.966 1.00 78.94 84 TYR A C 1
ATOM 676 O O . TYR A 1 84 ? -13.427 10.626 8.429 1.00 78.94 84 TYR A O 1
ATOM 684 N N . THR A 1 85 ? -13.538 12.848 8.555 1.00 78.06 85 THR A N 1
ATOM 685 C CA . THR A 1 85 ? -14.363 12.844 9.780 1.00 78.06 85 THR A CA 1
ATOM 686 C C . THR A 1 85 ? -15.698 12.127 9.577 1.00 78.06 85 THR A C 1
ATOM 688 O O . THR A 1 85 ? -16.148 11.390 10.452 1.00 78.06 85 THR A O 1
ATOM 691 N N . GLY A 1 86 ? -16.317 12.284 8.401 1.00 76.50 86 GLY A N 1
ATOM 692 C CA . GLY A 1 86 ? -17.583 11.619 8.077 1.00 76.50 86 GLY A CA 1
ATOM 693 C C . GLY A 1 86 ? -17.469 10.093 7.988 1.00 76.50 86 GLY A C 1
ATOM 694 O O . GLY A 1 86 ? -18.444 9.393 8.255 1.00 76.50 86 GLY A O 1
ATOM 695 N N . LEU A 1 87 ? -16.278 9.578 7.664 1.00 78.50 87 LEU A N 1
ATOM 696 C CA . LEU A 1 87 ? -15.979 8.146 7.615 1.00 78.50 87 LEU A CA 1
ATOM 697 C C . LEU A 1 87 ? -16.008 7.532 9.026 1.00 78.50 87 LEU A C 1
ATOM 699 O O . LEU A 1 87 ? -16.573 6.459 9.220 1.00 78.50 87 LEU A O 1
ATOM 703 N N . TYR A 1 88 ? -15.460 8.242 10.018 1.00 78.88 88 TYR A N 1
ATOM 704 C CA . TYR A 1 88 ? -15.294 7.758 11.393 1.00 78.88 88 TYR A CA 1
ATOM 705 C C . TYR A 1 88 ? -16.599 7.327 12.069 1.00 78.88 88 TYR A C 1
ATOM 707 O O . TYR A 1 88 ? -16.635 6.351 12.812 1.00 78.88 88 TYR A O 1
ATOM 715 N N . HIS A 1 89 ? -17.691 8.038 11.790 1.00 76.75 89 HIS A N 1
ATOM 716 C CA . HIS A 1 89 ? -18.989 7.775 12.409 1.00 76.75 89 HIS A CA 1
ATOM 717 C C . HIS A 1 89 ? -19.745 6.585 11.798 1.00 76.75 89 HIS A C 1
ATOM 719 O O . HIS A 1 89 ? -20.807 6.228 12.300 1.00 76.75 89 HIS A O 1
ATOM 725 N N . ARG A 1 90 ? -19.229 5.971 10.723 1.00 73.25 90 ARG A N 1
ATOM 726 C CA . ARG A 1 90 ? -19.892 4.856 10.025 1.00 73.25 90 ARG A CA 1
ATOM 727 C C . ARG A 1 90 ? -19.521 3.471 10.566 1.00 73.25 90 ARG A C 1
ATOM 729 O O . ARG A 1 90 ? -20.139 2.495 10.153 1.00 73.25 90 ARG A O 1
ATOM 736 N N . LEU A 1 91 ? -18.529 3.366 11.453 1.00 74.69 91 LEU A N 1
ATOM 737 C CA . LEU A 1 91 ? -18.030 2.088 11.971 1.00 74.69 91 LEU A CA 1
ATOM 738 C C . LEU A 1 91 ? -18.452 1.859 13.428 1.00 74.69 91 LEU A C 1
ATOM 740 O O . LEU A 1 91 ? -18.427 2.790 14.231 1.00 74.69 91 LEU A O 1
ATOM 744 N N . SER A 1 92 ? -18.806 0.610 13.762 1.00 72.31 92 SER A N 1
ATOM 745 C CA . SER A 1 92 ? -19.066 0.201 15.151 1.00 72.31 92 SER A CA 1
ATOM 746 C C . SER A 1 92 ? -17.831 0.417 16.025 1.00 72.31 92 SER A C 1
ATOM 748 O O . SER A 1 92 ? -16.696 0.193 15.592 1.00 72.31 92 SER A O 1
ATOM 750 N N . ASP A 1 93 ? -18.065 0.772 17.285 1.00 75.38 93 ASP A N 1
ATOM 751 C CA . ASP A 1 93 ? -17.027 0.952 18.298 1.00 75.38 93 ASP A CA 1
ATOM 752 C C . ASP A 1 93 ? -16.189 -0.327 18.516 1.00 75.38 93 ASP A C 1
ATOM 754 O O . ASP A 1 93 ? -15.020 -0.229 18.886 1.00 75.38 93 ASP A O 1
ATOM 758 N N . ASP A 1 94 ? -16.737 -1.507 18.201 1.00 74.69 94 ASP A N 1
ATOM 759 C CA . ASP A 1 94 ? -16.110 -2.827 18.400 1.00 74.69 94 ASP A CA 1
ATOM 760 C C . ASP A 1 94 ? -14.826 -3.056 17.582 1.00 74.69 94 ASP A C 1
ATOM 762 O O . ASP A 1 94 ? -13.996 -3.911 17.912 1.00 74.69 94 ASP A O 1
ATOM 766 N N . PHE A 1 95 ? -14.644 -2.304 16.495 1.00 78.06 95 PHE A N 1
ATOM 767 C CA . PHE A 1 95 ? -13.475 -2.436 15.621 1.00 78.06 95 PHE A CA 1
ATOM 768 C C . PHE A 1 95 ? -12.318 -1.515 16.016 1.00 78.06 95 PHE A C 1
ATOM 770 O O . PHE A 1 95 ? -11.201 -1.680 15.514 1.00 78.06 95 PHE A O 1
ATOM 777 N N . ARG A 1 96 ? -12.559 -0.561 16.923 1.00 83.19 96 ARG A N 1
ATOM 778 C CA . ARG A 1 96 ? -11.549 0.410 17.347 1.00 83.19 96 ARG A CA 1
ATOM 779 C C . ARG A 1 96 ? -10.386 -0.291 18.039 1.00 83.19 96 ARG A C 1
ATOM 781 O O . ARG A 1 96 ? -10.564 -1.170 18.881 1.00 83.19 96 ARG A O 1
ATOM 788 N N . GLN A 1 97 ? -9.175 0.116 17.684 1.00 78.81 97 GLN A N 1
ATOM 789 C CA . GLN A 1 97 ? -7.949 -0.426 18.246 1.00 78.81 97 GLN A CA 1
ATOM 790 C C . GLN A 1 97 ? -7.488 0.429 19.429 1.00 78.81 97 GLN A C 1
ATOM 792 O O . GLN A 1 97 ? -7.520 1.657 19.348 1.00 78.81 97 GLN A O 1
ATOM 797 N N . PRO A 1 98 ? -7.006 -0.179 20.523 1.00 74.25 98 PRO A N 1
ATOM 798 C CA . PRO A 1 98 ? -6.308 0.575 21.554 1.00 74.25 98 PRO A CA 1
ATOM 799 C C . PRO A 1 98 ? -5.038 1.198 20.951 1.00 74.25 98 PRO A C 1
ATOM 801 O O . PRO A 1 98 ? -4.230 0.497 20.344 1.00 74.25 98 PRO A O 1
ATOM 804 N N . GLN A 1 99 ? -4.865 2.509 21.113 1.00 69.69 99 GLN A N 1
ATOM 805 C CA . GLN A 1 99 ? -3.683 3.251 20.661 1.00 69.69 99 GLN A CA 1
ATOM 806 C C . GLN A 1 99 ? -2.873 3.728 21.869 1.00 69.69 99 GLN A C 1
ATOM 808 O O . GLN A 1 99 ? -3.426 4.012 22.932 1.00 69.69 99 GLN A O 1
ATOM 813 N N . ALA A 1 100 ? -1.553 3.816 21.696 1.00 66.12 100 ALA A N 1
ATOM 814 C CA . ALA A 1 100 ? -0.694 4.514 22.642 1.00 66.12 100 ALA A CA 1
ATOM 815 C C . ALA A 1 100 ? -0.871 6.027 22.451 1.00 66.12 100 ALA A C 1
ATOM 817 O O . ALA A 1 100 ? -0.761 6.528 21.332 1.00 66.12 100 ALA A O 1
ATOM 818 N N . GLU A 1 101 ? -1.138 6.747 23.537 1.00 64.38 101 GLU A N 1
ATOM 819 C CA . GLU A 1 101 ? -1.260 8.203 23.514 1.00 64.38 101 GLU A CA 1
ATOM 820 C C . GLU A 1 101 ? 0.112 8.875 23.725 1.00 64.38 101 GLU A C 1
ATOM 822 O O . GLU A 1 101 ? 0.849 8.467 24.628 1.00 64.38 101 GLU A O 1
ATOM 827 N N . PRO A 1 102 ? 0.465 9.915 22.940 1.00 63.53 102 PRO A N 1
ATOM 828 C CA . PRO A 1 102 ? -0.345 10.545 21.895 1.00 63.53 102 PRO A CA 1
ATOM 829 C C . PRO A 1 102 ? -0.268 9.827 20.537 1.00 63.53 102 PRO A C 1
ATOM 831 O O . PRO A 1 102 ? 0.807 9.456 20.059 1.00 63.53 102 PRO A O 1
ATOM 834 N N . SER A 1 103 ? -1.417 9.713 19.871 1.00 76.00 103 SER A N 1
ATOM 835 C CA . SER A 1 103 ? -1.512 9.128 18.529 1.00 76.00 103 SER A CA 1
ATOM 836 C C . SER A 1 103 ? -0.851 10.030 17.470 1.00 76.00 103 SER A C 1
ATOM 838 O O . SER A 1 103 ? -1.231 11.193 17.303 1.00 76.00 103 SER A O 1
ATOM 840 N N . SER A 1 104 ? 0.118 9.498 16.715 1.00 86.50 104 SER A N 1
ATOM 841 C CA . SER A 1 104 ? 0.767 10.212 15.602 1.00 86.50 104 SER A CA 1
ATOM 842 C C . SER A 1 104 ? 0.122 9.876 14.246 1.00 86.50 104 SER A C 1
ATOM 844 O O . SER A 1 104 ? -0.390 8.763 14.077 1.00 86.50 104 SER A O 1
ATOM 846 N N . PRO A 1 105 ? 0.185 10.773 13.240 1.00 89.06 105 PRO A N 1
ATOM 847 C CA . PRO A 1 105 ? -0.187 10.450 11.860 1.00 89.06 105 PRO A CA 1
ATOM 848 C C . PRO A 1 105 ? 0.477 9.167 11.343 1.00 89.06 105 PRO A C 1
ATOM 850 O O . PRO A 1 105 ? -0.168 8.334 10.711 1.00 89.06 105 PRO A O 1
ATOM 853 N N . GLN A 1 106 ? 1.759 8.965 11.651 1.00 89.62 106 GLN A N 1
ATOM 854 C CA . GLN A 1 106 ? 2.504 7.785 11.222 1.00 89.62 106 GLN A CA 1
ATOM 855 C C . GLN A 1 106 ? 1.958 6.504 11.861 1.00 89.62 106 GLN A C 1
ATOM 857 O O . GLN A 1 106 ? 1.851 5.492 11.172 1.00 89.62 106 GLN A O 1
ATOM 862 N N . THR A 1 107 ? 1.572 6.552 13.139 1.00 88.62 107 THR A N 1
ATOM 863 C CA . THR A 1 107 ? 0.947 5.422 13.846 1.00 88.62 107 THR A CA 1
ATOM 864 C C . THR A 1 107 ? -0.402 5.068 13.225 1.00 88.62 107 THR A C 1
ATOM 866 O O . THR A 1 107 ? -0.698 3.892 13.017 1.00 88.62 107 THR A O 1
ATOM 869 N N . LEU A 1 108 ? -1.202 6.076 12.872 1.00 89.88 108 LEU A N 1
ATOM 870 C CA . LEU A 1 108 ? -2.497 5.891 12.218 1.00 89.88 108 LEU A CA 1
ATOM 871 C C . LEU A 1 108 ? -2.357 5.256 10.835 1.00 89.88 108 LEU A C 1
ATOM 873 O O . LEU A 1 108 ? -2.984 4.232 10.562 1.00 89.88 108 LEU A O 1
ATOM 877 N N . LEU A 1 109 ? -1.469 5.803 10.001 1.00 93.50 109 LEU A N 1
ATOM 878 C CA . LEU A 1 109 ? -1.154 5.235 8.693 1.00 93.50 109 LEU A CA 1
ATOM 879 C C . LEU A 1 109 ? -0.664 3.788 8.819 1.00 93.50 109 LEU A C 1
ATOM 881 O O . LEU A 1 109 ? -1.125 2.919 8.084 1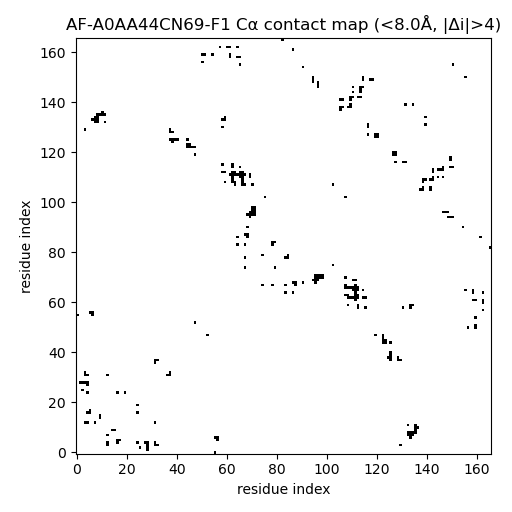.00 93.50 109 LEU A O 1
ATOM 885 N N . ALA A 1 110 ? 0.247 3.521 9.760 1.00 93.44 110 ALA A N 1
ATOM 886 C CA . ALA A 1 110 ? 0.778 2.183 9.990 1.00 93.44 110 ALA A CA 1
ATOM 887 C C . ALA A 1 110 ? -0.315 1.203 10.440 1.00 93.44 110 ALA A C 1
ATOM 889 O O . ALA A 1 110 ? -0.354 0.080 9.951 1.00 93.44 110 ALA A O 1
ATOM 890 N N . THR A 1 111 ? -1.243 1.635 11.299 1.00 91.69 111 THR A N 1
ATOM 891 C CA . THR A 1 111 ? -2.364 0.803 11.772 1.00 91.69 111 THR A CA 1
ATOM 892 C C . THR A 1 111 ? -3.248 0.354 10.608 1.00 91.69 111 THR A C 1
ATOM 894 O O . THR A 1 111 ? -3.526 -0.835 10.457 1.00 91.69 111 THR A O 1
ATOM 897 N N . GLY A 1 112 ? -3.649 1.280 9.733 1.00 94.25 112 GLY A N 1
ATOM 898 C CA . GLY A 1 112 ? -4.435 0.913 8.556 1.00 94.25 112 GLY A CA 1
ATOM 899 C C . GLY A 1 112 ? -3.628 0.154 7.498 1.00 94.25 112 GLY A C 1
ATOM 900 O O . GLY A 1 112 ? -4.173 -0.721 6.829 1.00 94.25 112 GLY A O 1
ATOM 901 N N . ALA A 1 113 ? -2.321 0.403 7.383 1.00 95.69 113 ALA A N 1
ATOM 902 C CA . ALA A 1 113 ? -1.444 -0.375 6.512 1.00 95.69 113 ALA A CA 1
ATOM 903 C C . ALA A 1 113 ? -1.354 -1.839 6.961 1.00 95.69 113 ALA A C 1
ATOM 905 O O . ALA A 1 113 ? -1.463 -2.733 6.128 1.00 95.69 113 ALA A O 1
ATOM 906 N N . VAL A 1 114 ? -1.237 -2.105 8.267 1.00 94.50 114 VAL A N 1
ATOM 907 C CA . VAL A 1 114 ? -1.284 -3.476 8.806 1.00 94.50 114 VAL A CA 1
ATOM 908 C C . VAL A 1 114 ? -2.612 -4.146 8.465 1.00 94.50 114 VAL A C 1
ATOM 910 O O . VAL A 1 114 ? -2.618 -5.307 8.064 1.00 94.50 114 VAL A O 1
ATOM 913 N N . GLN A 1 115 ? -3.728 -3.415 8.540 1.00 93.62 115 GLN A N 1
ATOM 914 C CA . GLN A 1 115 ? -5.039 -3.944 8.160 1.00 93.62 115 GLN A CA 1
ATOM 915 C C . GLN A 1 115 ? -5.119 -4.326 6.672 1.00 93.62 115 GLN A C 1
ATOM 917 O O . GLN A 1 115 ? -5.704 -5.355 6.334 1.00 93.62 115 GLN A O 1
ATOM 922 N N . ILE A 1 116 ? -4.505 -3.533 5.789 1.00 94.81 116 ILE A N 1
ATOM 923 C CA . ILE A 1 116 ? -4.378 -3.845 4.358 1.00 94.81 116 ILE A CA 1
ATOM 924 C C . ILE A 1 116 ? -3.484 -5.062 4.135 1.00 94.81 116 ILE A C 1
ATOM 926 O O . ILE A 1 116 ? -3.827 -5.958 3.375 1.00 94.81 116 ILE A O 1
ATOM 930 N N . LEU A 1 117 ? -2.323 -5.122 4.786 1.00 94.62 117 LEU A N 1
ATOM 931 C CA . LEU A 1 117 ? -1.419 -6.260 4.626 1.00 94.62 117 LEU A CA 1
ATOM 932 C C . LEU A 1 117 ? -2.079 -7.556 5.112 1.00 94.62 117 LEU A C 1
ATOM 934 O O . LEU A 1 117 ? -1.947 -8.588 4.458 1.00 94.62 117 LEU A O 1
ATOM 938 N N . ALA A 1 118 ? -2.850 -7.490 6.199 1.00 92.56 118 ALA A N 1
ATOM 939 C CA . ALA A 1 118 ? -3.636 -8.614 6.688 1.00 92.56 118 ALA A CA 1
ATOM 940 C C . ALA A 1 118 ? -4.723 -9.053 5.689 1.00 92.56 118 ALA A C 1
ATOM 942 O O . ALA A 1 118 ? -4.931 -10.253 5.523 1.00 92.56 118 ALA A O 1
ATOM 943 N N . SER A 1 119 ? -5.389 -8.121 4.993 1.00 91.81 119 SER A N 1
ATOM 944 C CA . SER A 1 119 ? -6.398 -8.466 3.979 1.00 91.81 119 SER A CA 1
ATOM 945 C C . SER A 1 119 ? -5.798 -8.968 2.663 1.00 91.81 119 SER A C 1
ATOM 947 O O . SER A 1 119 ? -6.435 -9.758 1.971 1.00 91.81 119 SER A O 1
ATOM 949 N N . LEU A 1 120 ? -4.566 -8.568 2.335 1.00 93.62 120 LEU A N 1
ATOM 950 C CA . LEU A 1 120 ? -3.819 -9.059 1.173 1.00 93.62 120 LEU A CA 1
ATOM 951 C C . LEU A 1 120 ? -3.175 -10.432 1.408 1.00 93.62 120 LEU A C 1
ATOM 953 O O . LEU A 1 120 ? -2.970 -11.173 0.448 1.00 93.62 120 LEU A O 1
ATOM 957 N N . ALA A 1 121 ? -2.858 -10.783 2.659 1.00 92.62 121 ALA A N 1
ATOM 958 C CA . ALA A 1 121 ? -2.131 -12.008 2.999 1.00 92.62 121 ALA A CA 1
ATOM 959 C C . ALA A 1 121 ? -2.735 -13.300 2.404 1.00 92.62 121 ALA A C 1
ATOM 961 O O . ALA A 1 121 ? -1.959 -14.103 1.882 1.00 92.62 121 ALA A O 1
ATOM 962 N N . PRO A 1 122 ? -4.069 -13.505 2.382 1.00 92.62 122 PRO A N 1
ATOM 963 C CA . PRO A 1 122 ? -4.667 -14.689 1.765 1.00 92.62 122 PRO A CA 1
ATOM 964 C C . PRO A 1 122 ? -4.404 -14.829 0.259 1.00 92.62 122 PRO A C 1
ATOM 966 O O . PRO A 1 122 ? -4.472 -15.941 -0.250 1.00 92.62 122 PRO A O 1
ATOM 969 N N . PHE A 1 123 ? -4.105 -13.738 -0.457 1.00 93.06 123 PHE A N 1
ATOM 970 C CA . PHE A 1 123 ? -3.890 -13.752 -1.911 1.00 93.06 123 PHE A CA 1
ATOM 971 C C . PHE A 1 123 ? -2.441 -14.032 -2.315 1.00 93.06 123 PHE A C 1
ATOM 973 O O . PHE A 1 123 ? -2.161 -14.310 -3.482 1.00 93.06 123 PHE A O 1
ATOM 980 N N . GLY A 1 124 ? -1.520 -13.972 -1.353 1.00 92.19 124 GLY A N 1
ATOM 981 C CA . GLY A 1 124 ? -0.123 -14.330 -1.538 1.00 92.19 124 GLY A CA 1
ATOM 982 C C . GLY A 1 124 ? 0.853 -13.238 -1.112 1.00 92.19 124 GLY A C 1
ATOM 983 O O . GLY A 1 124 ? 0.572 -12.037 -1.147 1.00 92.19 124 GLY A O 1
ATOM 984 N N . GLU A 1 125 ? 2.059 -13.683 -0.762 1.00 92.62 125 GLU A N 1
ATOM 985 C CA . GLU A 1 125 ? 3.163 -12.829 -0.309 1.00 92.62 125 GLU A CA 1
ATOM 986 C C . GLU A 1 125 ? 3.580 -11.787 -1.356 1.00 92.62 125 GLU A C 1
ATOM 988 O O . GLU A 1 125 ? 4.084 -10.713 -1.022 1.00 92.62 125 GLU A O 1
ATOM 993 N N . VAL A 1 126 ? 3.316 -12.062 -2.637 1.00 94.50 126 VAL A N 1
ATOM 994 C CA . VAL A 1 126 ? 3.578 -11.121 -3.729 1.00 94.50 126 VAL A CA 1
ATOM 995 C C . VAL A 1 126 ? 2.936 -9.762 -3.462 1.00 94.50 126 VAL A C 1
ATOM 997 O O . VAL A 1 126 ? 3.562 -8.720 -3.681 1.00 94.50 126 VAL A O 1
ATOM 1000 N N . TYR A 1 127 ? 1.705 -9.766 -2.957 1.00 95.25 127 TYR A N 1
ATOM 1001 C CA . TYR A 1 127 ? 0.943 -8.554 -2.704 1.00 95.25 127 TYR A CA 1
ATOM 1002 C C . TYR A 1 127 ? 1.384 -7.850 -1.432 1.00 95.25 127 TYR A C 1
ATOM 1004 O O . TYR A 1 127 ? 1.632 -6.645 -1.466 1.00 95.25 127 TYR A O 1
ATOM 1012 N N . THR A 1 128 ? 1.543 -8.586 -0.334 1.00 94.75 128 THR A N 1
ATOM 1013 C CA . THR A 1 128 ? 1.947 -8.004 0.951 1.00 94.75 128 THR A CA 1
ATOM 1014 C C . THR A 1 128 ? 3.349 -7.401 0.874 1.00 94.75 128 THR A C 1
ATOM 1016 O O . THR A 1 128 ? 3.548 -6.256 1.285 1.00 94.75 128 THR A O 1
ATOM 1019 N N . THR A 1 129 ? 4.303 -8.099 0.252 1.00 94.88 129 THR A N 1
ATOM 1020 C CA . THR A 1 129 ? 5.674 -7.606 0.072 1.00 94.88 129 THR A CA 1
ATOM 1021 C C . THR A 1 129 ? 5.690 -6.322 -0.746 1.00 94.88 129 THR A C 1
ATOM 1023 O O . THR A 1 129 ? 6.246 -5.315 -0.302 1.00 94.88 129 THR A O 1
ATOM 1026 N N . ARG A 1 130 ? 5.021 -6.303 -1.906 1.00 95.69 130 ARG A N 1
ATOM 1027 C CA . ARG A 1 130 ? 4.959 -5.114 -2.773 1.00 95.69 130 ARG A CA 1
ATOM 1028 C C . ARG A 1 130 ? 4.229 -3.943 -2.114 1.00 95.69 130 ARG A C 1
ATOM 1030 O O . ARG A 1 130 ? 4.696 -2.815 -2.246 1.00 95.69 130 ARG A O 1
ATOM 1037 N N . ALA A 1 131 ? 3.125 -4.199 -1.412 1.00 95.88 131 ALA A N 1
ATOM 1038 C CA . ALA A 1 131 ? 2.374 -3.171 -0.695 1.00 95.88 131 ALA A CA 1
ATOM 1039 C C . ALA A 1 131 ? 3.190 -2.560 0.453 1.00 95.88 131 ALA A C 1
ATOM 1041 O O . ALA A 1 131 ? 3.109 -1.357 0.685 1.00 95.88 131 ALA A O 1
ATOM 1042 N N . SER A 1 132 ? 4.041 -3.342 1.130 1.00 96.06 132 SER A N 1
ATOM 1043 C CA . SER A 1 132 ? 4.869 -2.830 2.231 1.00 96.06 132 SER A CA 1
ATOM 1044 C C . SER A 1 132 ? 5.795 -1.681 1.797 1.00 96.06 132 SER A C 1
ATOM 1046 O O . SER A 1 132 ? 6.010 -0.743 2.561 1.00 96.06 132 SER A O 1
ATOM 1048 N N . TYR A 1 133 ? 6.277 -1.697 0.549 1.00 96.12 133 TYR A N 1
ATOM 1049 C CA . TYR A 1 133 ? 7.125 -0.646 -0.028 1.00 96.12 133 TYR A CA 1
ATOM 1050 C C . TYR A 1 133 ? 6.346 0.587 -0.520 1.00 96.12 133 TYR A C 1
ATOM 1052 O O . TYR A 1 133 ? 6.943 1.537 -1.024 1.00 96.12 133 TYR A O 1
ATOM 1060 N N . MET A 1 134 ? 5.023 0.631 -0.358 1.00 96.75 134 MET A N 1
ATOM 1061 C CA . MET A 1 134 ? 4.230 1.849 -0.595 1.00 96.75 134 MET A CA 1
ATOM 1062 C C . MET A 1 134 ? 4.307 2.834 0.575 1.00 96.75 134 MET A C 1
ATOM 1064 O O . MET A 1 134 ? 3.846 3.969 0.475 1.00 96.75 134 MET A O 1
ATOM 1068 N N . PHE A 1 135 ? 4.931 2.417 1.676 1.00 96.44 135 PHE A N 1
ATOM 1069 C CA . PHE A 1 135 ? 5.069 3.189 2.899 1.00 96.44 135 PHE A CA 1
ATOM 1070 C C . PHE A 1 135 ? 6.542 3.462 3.212 1.00 96.44 135 PHE A C 1
ATOM 1072 O O . PHE A 1 135 ? 7.425 2.680 2.847 1.00 96.44 135 PHE A O 1
ATOM 1079 N N . SER A 1 136 ? 6.812 4.568 3.906 1.00 95.31 136 SER A N 1
ATOM 1080 C CA . SER A 1 136 ? 8.167 4.938 4.341 1.00 95.31 136 SER A CA 1
ATOM 1081 C C . SER A 1 136 ? 8.797 3.875 5.247 1.00 95.31 136 SER A C 1
ATOM 1083 O O . SER A 1 136 ? 8.091 3.078 5.874 1.00 95.31 136 SER A O 1
ATOM 1085 N N . SER A 1 137 ? 10.125 3.883 5.375 1.00 94.19 137 SER A N 1
ATOM 1086 C CA . SER A 1 137 ? 10.823 2.975 6.300 1.00 94.19 137 SER A CA 1
ATOM 1087 C C . SER A 1 137 ? 10.342 3.149 7.743 1.00 94.19 137 SER A C 1
ATOM 1089 O O . SER A 1 137 ? 10.134 2.159 8.443 1.00 94.19 137 SER A O 1
ATOM 1091 N N . ALA A 1 138 ? 10.081 4.391 8.165 1.00 92.19 138 ALA A N 1
ATOM 1092 C CA . ALA A 1 138 ? 9.551 4.693 9.494 1.00 92.19 138 ALA A CA 1
ATOM 1093 C C . ALA A 1 138 ? 8.159 4.077 9.713 1.00 92.19 138 ALA A C 1
ATOM 1095 O O . ALA A 1 138 ? 7.917 3.430 10.729 1.00 92.19 138 ALA A O 1
ATOM 1096 N N . SER A 1 139 ? 7.249 4.209 8.742 1.00 93.62 139 SER A N 1
ATOM 1097 C CA . SER A 1 139 ? 5.926 3.581 8.827 1.00 93.62 139 SER A CA 1
ATOM 1098 C C . SER A 1 139 ? 6.026 2.058 8.859 1.00 93.62 139 SER A C 1
ATOM 1100 O O . SER A 1 139 ? 5.342 1.430 9.659 1.00 93.62 139 SER A O 1
ATOM 1102 N N . ARG A 1 140 ? 6.903 1.453 8.046 1.00 93.56 140 ARG A N 1
ATOM 1103 C CA . ARG A 1 140 ? 7.110 -0.007 8.030 1.00 93.56 140 ARG A CA 1
ATOM 1104 C C . ARG A 1 140 ? 7.608 -0.545 9.372 1.00 93.56 140 ARG A C 1
ATOM 1106 O O . ARG A 1 140 ? 7.172 -1.612 9.783 1.00 93.56 140 ARG A O 1
ATOM 1113 N N . GLN A 1 141 ? 8.458 0.193 10.088 1.00 91.56 141 GLN A N 1
ATOM 1114 C CA . GLN A 1 141 ? 8.893 -0.196 11.438 1.00 91.56 141 GLN A CA 1
ATOM 1115 C C . GLN A 1 141 ? 7.728 -0.244 12.439 1.00 91.56 141 GLN A C 1
ATOM 1117 O O . GLN A 1 141 ? 7.708 -1.107 13.317 1.00 91.56 141 GLN A O 1
ATOM 1122 N N . LEU A 1 142 ? 6.741 0.644 12.286 1.00 89.94 142 LEU A N 1
ATOM 1123 C CA . LEU A 1 142 ? 5.538 0.680 13.123 1.00 89.94 142 LEU A CA 1
ATOM 1124 C C . LEU A 1 142 ? 4.529 -0.427 12.773 1.00 89.94 142 LEU A C 1
ATOM 1126 O O . LEU A 1 142 ? 3.731 -0.809 13.625 1.00 89.94 142 LEU A O 1
ATOM 1130 N N . MET A 1 143 ? 4.583 -0.985 11.559 1.00 90.25 143 MET A N 1
ATOM 1131 C CA . MET A 1 143 ? 3.704 -2.087 11.127 1.00 90.25 143 MET A CA 1
ATOM 1132 C C . MET A 1 143 ? 3.997 -3.425 11.818 1.00 90.25 143 MET A C 1
ATOM 1134 O O . MET A 1 143 ? 3.245 -4.379 11.649 1.00 90.25 143 MET A O 1
ATOM 1138 N N . ASN A 1 144 ? 5.058 -3.510 12.623 1.00 79.38 144 ASN A N 1
ATOM 1139 C CA . ASN A 1 144 ? 5.348 -4.694 13.434 1.00 79.38 144 ASN A CA 1
ATOM 1140 C C . ASN A 1 144 ? 4.323 -4.915 14.563 1.00 79.38 144 ASN A C 1
ATOM 1142 O O . ASN A 1 144 ? 4.354 -5.951 15.225 1.00 79.38 144 ASN A O 1
ATOM 1146 N N . ILE A 1 145 ? 3.435 -3.947 14.807 1.00 76.12 145 ILE A N 1
ATOM 1147 C CA . ILE A 1 145 ? 2.360 -4.053 15.791 1.00 76.12 145 ILE A CA 1
ATOM 1148 C C . ILE A 1 145 ? 1.129 -4.664 15.102 1.00 76.12 145 ILE A C 1
ATOM 1150 O O . ILE A 1 145 ? 0.528 -4.008 14.248 1.00 76.12 145 ILE A O 1
ATOM 1154 N N . PRO A 1 146 ? 0.725 -5.898 15.453 1.00 71.88 146 PRO A N 1
ATOM 1155 C CA . PRO A 1 146 ? -0.432 -6.531 14.838 1.00 71.88 146 PRO A CA 1
ATOM 1156 C C . PRO A 1 146 ? -1.731 -5.832 15.253 1.00 71.88 146 PRO A C 1
ATOM 1158 O O . PRO A 1 146 ? -1.910 -5.439 16.408 1.00 71.88 146 PRO A O 1
ATOM 1161 N N . VAL A 1 147 ? -2.668 -5.728 14.311 1.00 71.06 147 VAL A N 1
ATOM 1162 C CA . VAL A 1 147 ? -4.042 -5.284 14.580 1.00 71.06 147 VAL A CA 1
ATOM 1163 C C . VAL A 1 147 ? -4.802 -6.433 15.245 1.00 71.06 147 VAL A C 1
ATOM 1165 O O . VAL A 1 147 ? -4.727 -7.571 14.785 1.00 71.06 147 VAL A O 1
ATOM 1168 N N . LYS A 1 148 ? -5.524 -6.158 16.341 1.00 71.44 148 LYS A N 1
ATOM 1169 C CA . LYS A 1 148 ? -6.210 -7.206 17.119 1.00 71.44 148 LYS A CA 1
ATOM 1170 C C . LYS A 1 148 ? -7.470 -7.728 16.433 1.00 71.44 148 LYS A C 1
ATOM 1172 O O . LYS A 1 148 ? -7.739 -8.922 16.510 1.00 71.44 148 LYS A O 1
ATOM 1177 N N . ASN A 1 149 ? -8.211 -6.845 15.761 1.00 74.69 149 ASN A N 1
ATOM 1178 C CA . ASN A 1 149 ? -9.466 -7.181 15.088 1.00 74.69 149 ASN A CA 1
ATOM 1179 C C . ASN A 1 149 ? -9.356 -6.827 13.608 1.00 74.69 149 ASN A C 1
ATOM 1181 O O . ASN A 1 149 ? -9.313 -5.647 13.260 1.00 74.69 149 ASN A O 1
ATOM 1185 N N . ALA A 1 150 ? -9.331 -7.842 12.744 1.00 82.50 150 ALA A N 1
ATOM 1186 C CA . ALA A 1 150 ? -9.396 -7.616 11.310 1.00 82.50 150 ALA A CA 1
ATOM 1187 C C . ALA A 1 150 ? -10.750 -6.994 10.936 1.00 82.50 150 ALA A C 1
ATOM 1189 O O . ALA A 1 150 ? -11.804 -7.466 11.370 1.00 82.50 150 ALA A O 1
ATOM 1190 N N . LEU A 1 151 ? -10.721 -5.946 10.116 1.00 86.62 151 LEU A N 1
ATOM 1191 C CA . LEU A 1 151 ? -11.931 -5.354 9.561 1.00 86.62 151 LEU A CA 1
ATOM 1192 C C . LEU A 1 151 ? -12.609 -6.318 8.581 1.00 86.62 151 LEU A C 1
ATOM 1194 O O . LEU A 1 151 ? -11.922 -6.998 7.812 1.00 86.62 151 LEU A O 1
ATOM 1198 N N . PRO A 1 152 ? -13.950 -6.351 8.563 1.00 88.38 152 PRO A N 1
ATOM 1199 C CA . PRO A 1 152 ? -14.683 -7.127 7.582 1.00 88.38 152 PRO A CA 1
ATOM 1200 C C . PRO A 1 152 ? -14.542 -6.497 6.189 1.00 88.38 152 PRO A C 1
ATOM 1202 O O . PRO A 1 152 ? -14.331 -5.289 6.040 1.00 88.38 152 PRO A O 1
ATOM 1205 N N . TRP A 1 153 ? -14.676 -7.327 5.154 1.00 88.06 153 TRP A N 1
ATOM 1206 C CA . TRP A 1 153 ? -14.426 -6.940 3.762 1.00 88.06 153 TRP A CA 1
ATOM 1207 C C . TRP A 1 153 ? -15.232 -5.731 3.295 1.00 88.06 153 TRP A C 1
ATOM 1209 O O . TRP A 1 153 ? -14.677 -4.856 2.641 1.00 88.06 153 TRP A O 1
ATOM 1219 N N . ASN A 1 154 ? -16.503 -5.647 3.684 1.00 88.81 154 ASN A N 1
ATOM 1220 C CA . ASN A 1 154 ? -17.384 -4.538 3.324 1.00 88.81 154 ASN A CA 1
ATOM 1221 C C . ASN A 1 154 ? -16.895 -3.185 3.871 1.00 88.81 154 ASN A C 1
ATOM 1223 O O . ASN A 1 154 ? -17.120 -2.150 3.252 1.00 88.81 154 ASN A O 1
ATOM 1227 N N . VAL A 1 155 ? -16.215 -3.171 5.023 1.00 89.50 155 VAL A N 1
ATOM 1228 C CA . VAL A 1 155 ? -15.620 -1.943 5.579 1.00 89.50 155 VAL A CA 1
ATOM 1229 C C . VAL A 1 155 ? -14.360 -1.560 4.808 1.00 89.50 155 VAL A C 1
ATOM 1231 O O . VAL A 1 155 ? -14.137 -0.380 4.547 1.00 89.50 155 VAL A O 1
ATOM 1234 N N . ILE A 1 156 ? -13.548 -2.550 4.424 1.00 91.06 156 ILE A N 1
ATOM 1235 C CA . ILE A 1 156 ? -12.352 -2.322 3.607 1.00 91.06 156 ILE A CA 1
ATOM 1236 C C . ILE A 1 156 ? -12.757 -1.752 2.246 1.00 91.06 156 ILE A C 1
ATOM 1238 O O . ILE A 1 156 ? -12.255 -0.701 1.868 1.00 91.06 156 ILE A O 1
ATOM 1242 N N . GLU A 1 157 ? -13.697 -2.391 1.551 1.00 91.31 157 GLU A N 1
ATOM 1243 C CA . GLU A 1 157 ? -14.252 -1.918 0.278 1.00 91.31 157 GLU A CA 1
ATOM 1244 C C . GLU A 1 157 ? -14.838 -0.503 0.402 1.00 91.31 157 GLU A C 1
ATOM 1246 O O . GLU A 1 157 ? -14.473 0.382 -0.367 1.00 91.31 157 GLU A O 1
ATOM 1251 N N . GLY A 1 158 ? -15.625 -0.231 1.449 1.00 89.75 158 GLY A N 1
ATOM 1252 C CA . GLY A 1 158 ? -16.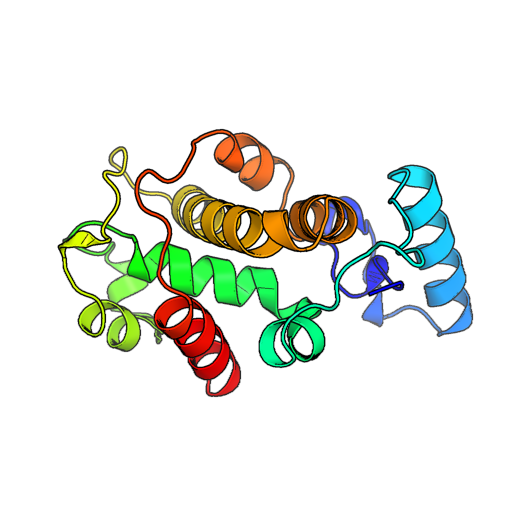160 1.110 1.694 1.00 89.75 158 GLY A CA 1
ATOM 1253 C C . GLY A 1 158 ? -15.085 2.189 1.889 1.00 89.75 158 GLY A C 1
ATOM 1254 O O . GLY A 1 158 ? -15.305 3.346 1.532 1.0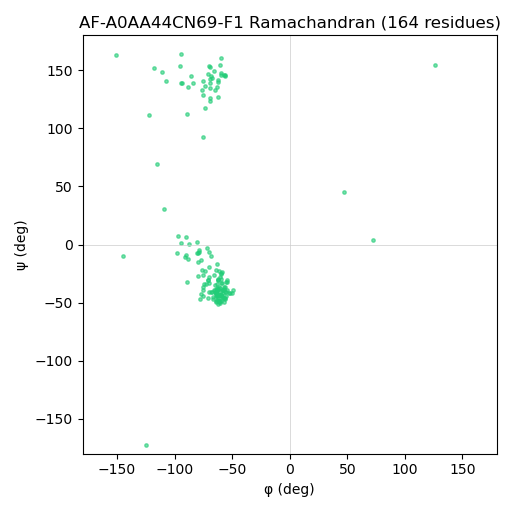0 89.75 158 GLY A O 1
ATOM 1255 N N . ALA A 1 159 ? -13.905 1.840 2.413 1.00 91.44 159 ALA A N 1
ATOM 1256 C CA . ALA A 1 159 ? -12.776 2.768 2.484 1.00 91.44 159 ALA A CA 1
ATOM 1257 C C . ALA A 1 159 ? -12.142 3.032 1.106 1.00 91.44 159 ALA A C 1
ATOM 1259 O O . ALA A 1 159 ? -11.711 4.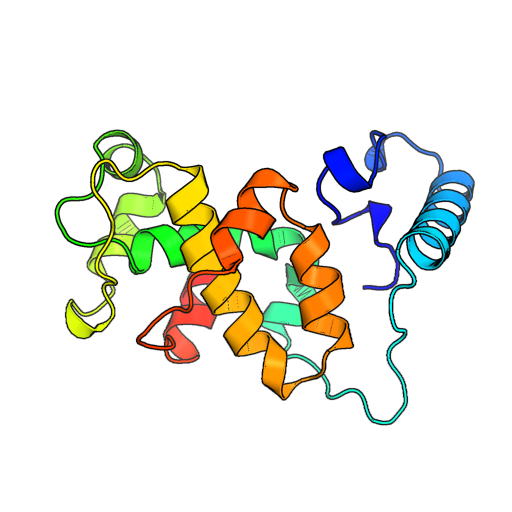157 0.854 1.00 91.44 159 ALA A O 1
ATOM 1260 N N . TYR A 1 160 ? -12.111 2.037 0.211 1.00 91.75 160 TYR A N 1
ATOM 1261 C CA . TYR A 1 160 ? -11.704 2.242 -1.185 1.00 91.75 160 TYR A CA 1
ATOM 1262 C C . TYR A 1 160 ? -12.670 3.171 -1.917 1.00 91.75 160 TYR A C 1
ATOM 1264 O O . TYR A 1 160 ? -12.228 4.137 -2.538 1.00 91.75 160 TYR A O 1
ATOM 1272 N N . ASP A 1 161 ? -13.974 2.913 -1.802 1.00 89.81 161 ASP A N 1
ATOM 1273 C CA . ASP A 1 161 ? -15.001 3.747 -2.427 1.00 89.81 161 ASP A CA 1
ATOM 1274 C C . ASP A 1 161 ? -14.916 5.192 -1.939 1.00 89.81 161 ASP A C 1
ATOM 1276 O O . ASP A 1 161 ? -14.912 6.120 -2.745 1.00 89.81 161 ASP A O 1
ATOM 1280 N N . TYR A 1 162 ? -14.741 5.379 -0.629 1.00 88.56 162 TYR A N 1
ATOM 1281 C CA . TYR A 1 162 ? -14.583 6.701 -0.040 1.00 88.56 162 TYR A CA 1
ATOM 1282 C C . TYR A 1 162 ? -13.372 7.456 -0.603 1.00 88.56 162 TYR A C 1
ATOM 1284 O O . TYR A 1 162 ? -13.497 8.611 -0.995 1.00 88.56 162 TYR A O 1
ATOM 1292 N N . VAL A 1 163 ? -12.200 6.811 -0.666 1.00 89.00 163 VAL A N 1
ATOM 1293 C CA . VAL A 1 163 ? -10.969 7.427 -1.197 1.00 89.00 163 VAL A CA 1
ATOM 1294 C C . VAL A 1 163 ? -11.107 7.802 -2.672 1.00 89.00 163 VAL A C 1
ATOM 1296 O O . VAL A 1 163 ? -10.472 8.754 -3.114 1.00 89.00 163 VAL A O 1
ATOM 1299 N N . ARG A 1 164 ? -11.917 7.068 -3.437 1.00 85.06 164 ARG A N 1
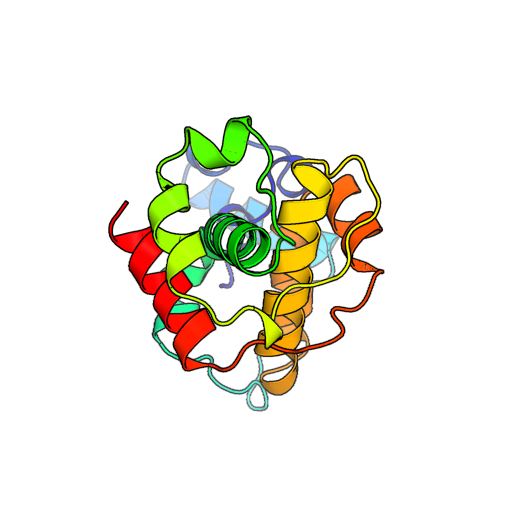ATOM 1300 C CA . ARG A 1 164 ? -12.182 7.362 -4.848 1.00 85.06 164 ARG A CA 1
ATOM 1301 C C . ARG A 1 164 ? -13.107 8.568 -5.036 1.00 85.06 164 ARG A C 1
ATOM 1303 O O . ARG A 1 164 ? -12.977 9.276 -6.030 1.00 85.06 164 ARG A O 1
ATOM 1310 N N . GLU A 1 165 ? -14.058 8.766 -4.129 1.00 83.19 165 GLU A N 1
ATOM 1311 C CA . GLU A 1 165 ? -15.043 9.855 -4.194 1.00 83.19 165 GLU A CA 1
ATOM 1312 C C . GLU A 1 165 ? -14.498 11.209 -3.708 1.00 83.19 165 GLU A C 1
ATOM 1314 O O . GLU A 1 165 ? -15.120 12.239 -3.978 1.00 83.19 165 GLU A O 1
ATOM 1319 N N . THR A 1 166 ? -13.359 11.217 -3.007 1.00 67.88 166 THR A N 1
ATOM 1320 C CA . THR A 1 166 ? -12.712 12.421 -2.454 1.00 67.88 166 THR A CA 1
ATO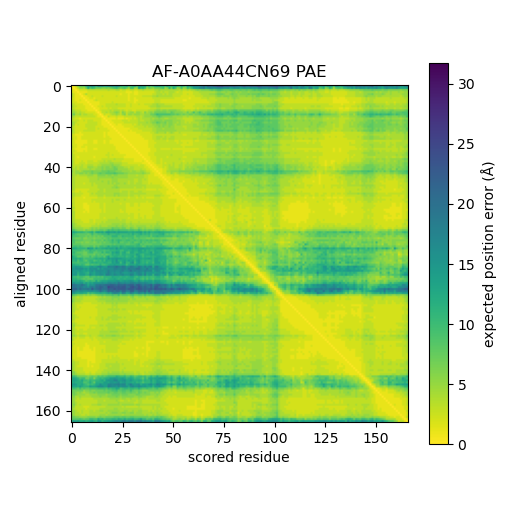M 1321 C C . THR A 1 166 ? -11.468 12.847 -3.214 1.00 67.88 166 THR A C 1
ATOM 1323 O O . THR A 1 166 ? -11.315 14.066 -3.438 1.00 67.88 166 THR A O 1
#

Foldseek 3Di:
DLQLLLAFACQLLVDPLVPDDPVVSVVSSVVSCVVLVQDDDDPLQADDDPLCVVCVSCLLVLLLLQLLLQAAPPDDPVCCPDPSVVVNVPDDNVNHFDDDPPDDSLLSSLQSLLLVLVVCVVRHPSSNSSSLRSDDPSSSVSNVDHRPDRDDPVSSSVSSVVSVVD